Protein AF-A0A815YXI1-F1 (afdb_monomer)

InterPro domains:
  IPR007365 Transferrin receptor-like, dimerisation domain [PF04253] (1-47)
  IPR036757 Transferrin receptor-like, dimerisation domain superfamily [G3DSA:1.20.930.40] (1-48)
  IPR036757 Transferrin receptor-like, dimerisation domain superfamily [SSF47672] (1-47)

Foldseek 3Di:
DAAPVHRPPDDPQNQLVNCVVVVPPVSNVVSVVVVVVVVVVVVVVVDDPDPPPPDD

Nearest PDB structures (foldseek):
  7z47-assembly1_B  TM=6.969E-01  e=8.732E+00  Escherichia phage vB_EcoP_SU10

Structure (mmCIF, N/CA/C/O backbone):
data_AF-A0A815YXI1-F1
#
_entry.id   AF-A0A815YXI1-F1
#
loop_
_atom_site.group_PDB
_atom_site.id
_atom_site.type_symbol
_atom_site.label_atom_id
_atom_site.label_alt_id
_atom_site.label_comp_id
_atom_site.label_asym_id
_atom_site.label_entity_id
_atom_site.label_seq_id
_atom_site.pdbx_PDB_ins_code
_atom_site.Cartn_x
_atom_site.Cartn_y
_atom_site.Cartn_z
_at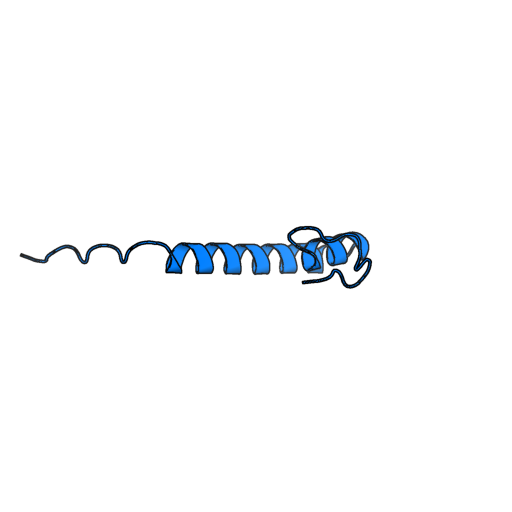om_site.occupancy
_atom_site.B_iso_or_equiv
_atom_site.auth_seq_id
_atom_site.auth_comp_id
_atom_site.auth_asym_id
_atom_site.auth_atom_id
_atom_site.pdbx_PDB_model_num
ATOM 1 N N . ALA A 1 1 ? 2.313 -8.290 4.563 1.00 72.31 1 ALA A N 1
ATOM 2 C CA . ALA A 1 1 ? 2.422 -9.164 3.374 1.00 72.31 1 ALA A CA 1
ATOM 3 C C . ALA A 1 1 ? 3.889 -9.235 2.947 1.00 72.31 1 ALA A C 1
ATOM 5 O O . ALA A 1 1 ? 4.608 -8.283 3.234 1.00 72.31 1 ALA A O 1
ATOM 6 N N . PRO A 1 2 ? 4.364 -10.330 2.333 1.00 75.25 2 PRO A N 1
ATOM 7 C CA . PRO A 1 2 ? 5.696 -10.351 1.731 1.00 75.25 2 PRO A CA 1
ATOM 8 C C . PRO A 1 2 ? 5.741 -9.418 0.509 1.00 75.25 2 PRO A C 1
ATOM 10 O O . PRO A 1 2 ? 4.740 -9.292 -0.195 1.00 75.25 2 PRO A O 1
ATOM 13 N N . SER A 1 3 ? 6.883 -8.772 0.260 1.00 75.81 3 SER A N 1
ATOM 14 C CA . SER A 1 3 ? 7.129 -8.046 -0.997 1.00 75.81 3 SER A CA 1
ATOM 15 C C . SER A 1 3 ? 7.182 -9.026 -2.172 1.00 75.81 3 SER A C 1
ATOM 17 O O . SER A 1 3 ? 7.645 -10.166 -2.025 1.00 75.81 3 SER A O 1
ATOM 19 N N . ARG A 1 4 ? 6.677 -8.600 -3.337 1.00 81.25 4 ARG A N 1
ATOM 20 C CA . ARG A 1 4 ? 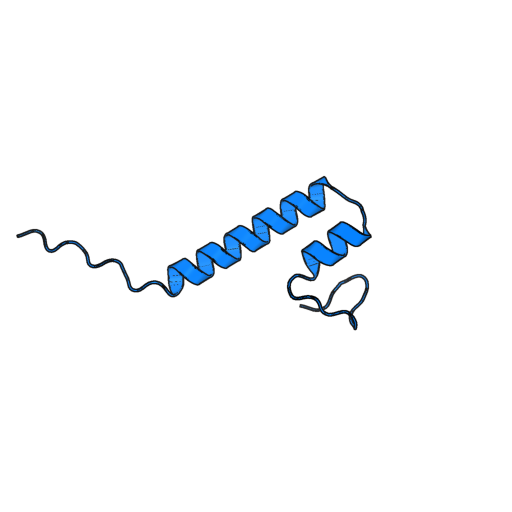6.698 -9.402 -4.567 1.00 81.25 4 ARG A CA 1
ATOM 21 C C . ARG A 1 4 ? 8.122 -9.561 -5.089 1.00 81.25 4 ARG A C 1
ATOM 23 O O . ARG A 1 4 ? 8.471 -10.640 -5.560 1.00 81.25 4 ARG A O 1
ATOM 30 N N . THR A 1 5 ? 8.915 -8.499 -5.016 1.00 77.62 5 THR A N 1
ATOM 31 C CA . THR A 1 5 ? 10.261 -8.413 -5.594 1.00 77.62 5 THR A CA 1
ATOM 32 C C . THR A 1 5 ? 11.343 -8.893 -4.628 1.00 77.62 5 THR A C 1
ATOM 34 O O . THR A 1 5 ? 12.302 -9.529 -5.061 1.00 77.62 5 THR A O 1
ATOM 37 N N . ASN A 1 6 ? 11.176 -8.691 -3.316 1.00 74.81 6 ASN A N 1
ATOM 38 C CA . ASN A 1 6 ? 12.106 -9.188 -2.305 1.00 74.81 6 ASN A CA 1
ATOM 39 C C . ASN A 1 6 ? 11.395 -9.620 -1.012 1.00 74.81 6 ASN A C 1
ATOM 41 O O . ASN A 1 6 ? 11.213 -8.848 -0.069 1.00 74.81 6 ASN A O 1
ATOM 45 N N . ARG A 1 7 ? 11.073 -10.916 -0.924 1.00 71.56 7 ARG A N 1
ATOM 46 C CA . ARG A 1 7 ? 10.365 -11.519 0.221 1.00 71.56 7 ARG A CA 1
ATOM 47 C C . ARG A 1 7 ? 11.111 -11.419 1.558 1.00 71.56 7 ARG A C 1
ATOM 49 O O . ARG A 1 7 ? 10.474 -11.568 2.597 1.00 71.56 7 ARG A O 1
ATOM 56 N N . TYR A 1 8 ? 12.420 -11.169 1.539 1.00 71.12 8 TYR A N 1
ATOM 57 C CA . TYR A 1 8 ? 13.267 -11.074 2.733 1.00 71.12 8 TYR A CA 1
ATOM 58 C C . TYR A 1 8 ? 13.494 -9.627 3.192 1.00 71.12 8 TYR A C 1
ATOM 60 O O . TYR A 1 8 ? 13.928 -9.399 4.317 1.00 71.12 8 TYR A O 1
ATOM 68 N N . ASN A 1 9 ? 13.150 -8.644 2.355 1.00 65.25 9 ASN A N 1
ATOM 69 C CA . ASN A 1 9 ? 13.191 -7.219 2.674 1.00 65.25 9 ASN A CA 1
ATOM 70 C C . ASN A 1 9 ? 11.774 -6.723 2.998 1.00 65.25 9 ASN A C 1
ATOM 72 O O . ASN A 1 9 ? 11.153 -5.971 2.246 1.00 65.25 9 ASN A O 1
ATOM 76 N N . ALA A 1 10 ? 11.214 -7.211 4.106 1.00 59.25 10 ALA A N 1
ATOM 77 C CA . ALA A 1 10 ? 9.855 -6.872 4.511 1.00 59.25 10 ALA A CA 1
ATOM 78 C C . ALA A 1 10 ? 9.795 -5.448 5.095 1.00 59.25 10 ALA A C 1
ATOM 80 O O . ALA A 1 10 ? 10.044 -5.230 6.279 1.00 59.25 10 ALA A O 1
ATOM 81 N N . ARG A 1 11 ? 9.445 -4.465 4.259 1.00 72.38 11 ARG A N 1
ATOM 82 C CA . ARG A 1 11 ? 9.068 -3.111 4.702 1.00 72.38 11 ARG A CA 1
ATOM 83 C C . ARG A 1 11 ? 7.582 -3.065 5.071 1.00 72.38 11 ARG A C 1
ATOM 85 O O . ARG A 1 11 ? 6.790 -3.842 4.545 1.00 72.38 11 ARG A O 1
ATOM 92 N N . GLY A 1 12 ? 7.192 -2.128 5.943 1.00 75.81 12 GLY A N 1
ATOM 93 C CA . GLY A 1 12 ? 5.814 -1.998 6.455 1.00 75.81 12 GLY A CA 1
ATOM 94 C C . GLY A 1 12 ? 4.724 -1.854 5.380 1.00 75.81 12 GLY A C 1
ATOM 95 O O . GLY A 1 12 ? 3.578 -2.217 5.627 1.00 75.81 12 GLY A O 1
ATOM 96 N N . PHE A 1 13 ? 5.089 -1.416 4.168 1.00 86.06 13 PHE A N 1
ATOM 97 C CA . PHE A 1 13 ? 4.200 -1.305 3.008 1.00 86.06 13 PHE A CA 1
ATOM 98 C C . PHE A 1 13 ? 4.862 -1.926 1.765 1.00 86.06 13 PHE A C 1
ATOM 100 O O . PHE A 1 13 ? 5.481 -1.217 0.962 1.00 86.06 13 PHE A O 1
ATOM 107 N N . PRO A 1 14 ? 4.780 -3.260 1.605 1.00 86.94 14 PRO A N 1
ATOM 108 C CA . PRO A 1 14 ? 5.461 -3.974 0.526 1.00 86.94 14 PRO A CA 1
ATOM 109 C C . PRO A 1 14 ? 4.985 -3.521 -0.858 1.00 86.94 14 PRO A C 1
ATOM 111 O O . PRO A 1 14 ? 5.810 -3.325 -1.733 1.00 86.94 14 PRO A O 1
ATOM 114 N N . THR A 1 15 ? 3.691 -3.241 -1.042 1.00 87.62 15 THR A N 1
ATOM 115 C CA . THR A 1 15 ? 3.141 -2.829 -2.346 1.00 87.62 15 THR A CA 1
ATOM 116 C C . THR A 1 15 ? 3.641 -1.460 -2.811 1.00 87.62 15 THR A C 1
ATOM 118 O O . THR A 1 15 ? 3.857 -1.263 -4.002 1.00 87.62 15 THR A O 1
ATOM 121 N N . ILE A 1 16 ? 3.877 -0.524 -1.883 1.00 87.94 16 ILE A N 1
ATOM 122 C CA . ILE A 1 16 ? 4.508 0.768 -2.191 1.00 87.94 16 ILE A CA 1
ATOM 123 C C . ILE A 1 16 ? 5.980 0.551 -2.554 1.00 87.94 16 ILE A C 1
ATOM 125 O O . ILE A 1 16 ? 6.472 1.141 -3.511 1.00 87.94 16 ILE A O 1
ATOM 129 N N . THR A 1 17 ? 6.675 -0.308 -1.806 1.00 86.75 17 THR A N 1
ATOM 130 C CA . THR A 1 17 ? 8.094 -0.613 -2.051 1.00 86.75 17 THR A CA 1
ATOM 131 C C . THR A 1 17 ? 8.280 -1.258 -3.427 1.00 86.75 17 THR A C 1
ATOM 133 O O . THR A 1 17 ? 9.109 -0.795 -4.203 1.00 86.75 17 THR A O 1
ATOM 136 N N . ASP A 1 18 ? 7.438 -2.235 -3.768 1.00 87.50 18 ASP A N 1
ATOM 137 C CA . ASP A 1 18 ? 7.429 -2.899 -5.072 1.00 87.50 18 ASP A CA 1
ATOM 138 C C . ASP A 1 18 ? 7.139 -1.894 -6.206 1.00 87.50 18 ASP A C 1
ATOM 140 O O . ASP A 1 18 ? 7.811 -1.901 -7.234 1.00 87.50 18 ASP A O 1
ATOM 144 N N . ALA A 1 19 ? 6.186 -0.972 -6.015 1.00 87.75 19 ALA A N 1
ATOM 145 C CA . ALA A 1 19 ? 5.872 0.055 -7.013 1.00 87.75 19 ALA A CA 1
ATOM 146 C C . ALA A 1 19 ? 7.030 1.051 -7.241 1.00 87.75 19 ALA A C 1
ATO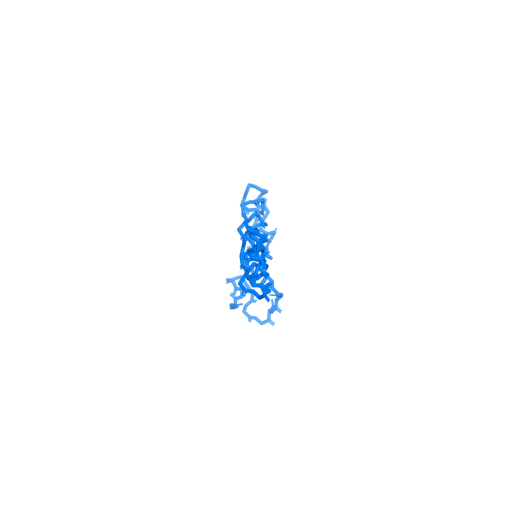M 148 O O . ALA A 1 19 ? 7.217 1.530 -8.363 1.00 87.75 19 ALA A O 1
ATOM 149 N N . ILE A 1 20 ? 7.808 1.354 -6.193 1.00 88.12 20 ILE A N 1
ATOM 150 C CA . ILE A 1 20 ? 9.024 2.178 -6.281 1.00 88.12 20 ILE A CA 1
ATOM 151 C C . ILE A 1 20 ? 10.119 1.442 -7.055 1.00 88.12 20 ILE A C 1
ATOM 153 O O . ILE A 1 20 ? 10.752 2.042 -7.926 1.00 88.12 20 ILE A O 1
ATOM 157 N N . GLU A 1 21 ? 10.333 0.157 -6.767 1.00 87.75 21 GLU A N 1
ATOM 158 C CA . GLU A 1 21 ? 11.312 -0.671 -7.481 1.00 87.75 21 GLU A CA 1
ATOM 159 C C . GLU A 1 21 ? 10.969 -0.794 -8.972 1.00 87.75 21 GLU A C 1
ATOM 161 O O . GLU A 1 21 ? 11.850 -0.636 -9.818 1.00 87.75 21 GLU A O 1
ATOM 166 N N . ASP A 1 22 ? 9.680 -0.933 -9.297 1.00 87.81 22 ASP A N 1
ATOM 167 C CA . ASP A 1 22 ? 9.161 -0.947 -10.671 1.00 87.81 22 ASP A CA 1
ATOM 168 C C . ASP A 1 22 ? 9.226 0.441 -11.366 1.00 87.81 22 ASP A C 1
ATOM 170 O O . ASP A 1 22 ? 8.885 0.557 -12.545 1.00 87.81 22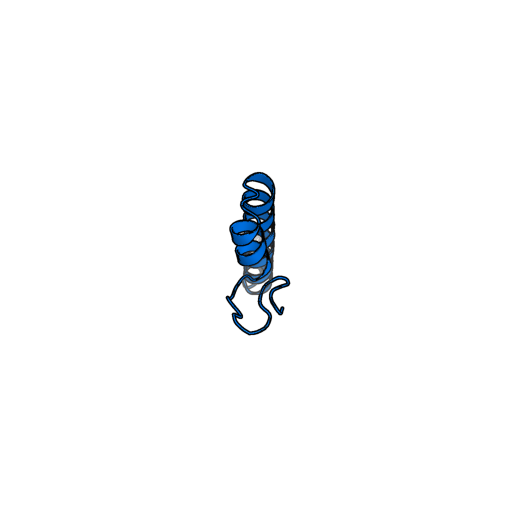 ASP A O 1
ATOM 174 N N . ARG A 1 23 ? 9.644 1.512 -10.664 1.00 86.88 23 ARG A N 1
ATOM 175 C CA . ARG A 1 23 ? 9.721 2.916 -11.143 1.00 86.88 23 ARG A CA 1
ATOM 176 C C . ARG A 1 23 ? 8.431 3.443 -11.791 1.00 86.88 23 ARG A C 1
ATOM 178 O O . ARG A 1 23 ? 8.464 4.364 -12.608 1.00 86.88 23 ARG A O 1
ATOM 185 N N . ASN A 1 24 ? 7.280 2.888 -11.418 1.00 89.56 24 ASN A N 1
ATOM 186 C CA . ASN A 1 24 ? 5.989 3.239 -12.000 1.00 89.56 24 ASN A CA 1
ATOM 187 C C . ASN A 1 24 ? 5.275 4.288 -11.134 1.00 89.56 24 ASN A C 1
ATOM 189 O O . ASN A 1 24 ? 4.579 3.949 -10.178 1.00 89.56 24 ASN A O 1
ATOM 193 N N . ILE A 1 25 ? 5.431 5.570 -11.483 1.00 84.81 25 ILE A N 1
ATOM 194 C CA . ILE A 1 25 ? 4.925 6.709 -10.693 1.00 84.81 25 ILE A CA 1
ATOM 195 C C . ILE A 1 25 ? 3.408 6.642 -10.467 1.00 84.81 25 ILE A C 1
ATOM 197 O O . ILE A 1 25 ? 2.946 6.880 -9.351 1.00 84.81 25 ILE A O 1
ATOM 201 N N . THR A 1 26 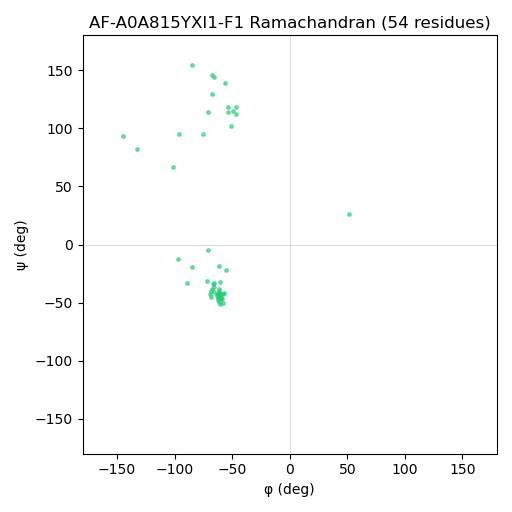? 2.631 6.274 -11.488 1.00 87.12 26 THR A N 1
ATOM 202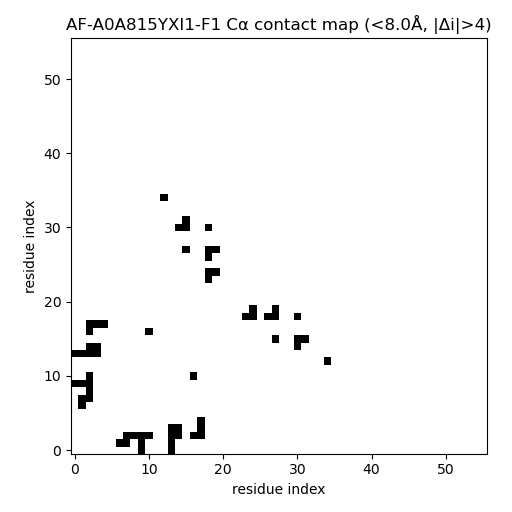 C CA . THR A 1 26 ? 1.171 6.142 -11.371 1.00 87.12 26 THR A CA 1
ATOM 203 C C . THR A 1 26 ? 0.792 5.055 -10.367 1.00 87.12 26 THR A C 1
ATOM 205 O O . THR A 1 26 ? -0.075 5.266 -9.520 1.00 87.12 26 THR A O 1
ATOM 208 N N . ASN A 1 27 ? 1.486 3.915 -10.405 1.00 90.31 27 ASN A N 1
ATOM 209 C CA . ASN A 1 27 ? 1.253 2.831 -9.455 1.00 90.31 27 ASN A CA 1
ATOM 210 C C . ASN A 1 27 ? 1.683 3.230 -8.032 1.00 90.31 27 ASN A C 1
ATOM 212 O O . ASN A 1 27 ? 0.970 2.941 -7.079 1.00 90.31 27 ASN A O 1
ATOM 216 N N . ILE A 1 28 ? 2.784 3.975 -7.868 1.00 90.38 28 ILE A N 1
ATOM 217 C CA . ILE A 1 28 ? 3.212 4.496 -6.555 1.00 90.38 28 ILE A CA 1
ATOM 218 C C . ILE A 1 28 ? 2.112 5.366 -5.934 1.00 90.38 28 ILE A C 1
ATOM 220 O O . ILE A 1 28 ? 1.732 5.143 -4.784 1.00 90.38 28 ILE A O 1
ATOM 224 N N . GLN A 1 29 ? 1.572 6.325 -6.692 1.00 92.25 29 GLN A N 1
ATOM 225 C CA . GLN A 1 29 ? 0.496 7.200 -6.215 1.00 92.25 29 GLN A CA 1
ATOM 226 C C . GLN A 1 29 ? -0.743 6.395 -5.816 1.00 92.25 29 GLN A C 1
ATOM 228 O O . GLN A 1 29 ? -1.277 6.590 -4.725 1.00 92.25 29 GLN A O 1
ATOM 233 N N . GLN A 1 30 ? -1.145 5.438 -6.655 1.00 94.69 30 GLN A N 1
ATOM 234 C CA . GLN A 1 30 ? -2.273 4.558 -6.367 1.00 94.69 30 GLN A CA 1
ATOM 235 C C . GLN A 1 30 ? -2.062 3.757 -5.073 1.00 94.69 30 GLN A C 1
ATOM 237 O O . GLN A 1 30 ? -2.959 3.709 -4.230 1.00 94.69 30 GLN A O 1
ATOM 242 N N . GLN A 1 31 ? -0.885 3.152 -4.879 1.00 93.38 31 GLN A N 1
ATOM 243 C CA . GLN A 1 31 ? -0.594 2.364 -3.677 1.00 93.38 31 GLN A CA 1
ATOM 244 C C . GLN A 1 31 ? -0.558 3.228 -2.411 1.00 93.38 31 GLN A C 1
ATOM 246 O O . GLN A 1 31 ? -1.046 2.789 -1.370 1.00 93.38 31 GLN A O 1
ATOM 251 N N . ILE A 1 32 ? -0.048 4.462 -2.491 1.00 93.25 32 ILE A N 1
ATOM 252 C CA . ILE A 1 32 ? -0.097 5.414 -1.372 1.00 93.25 32 ILE A CA 1
ATOM 253 C C . ILE A 1 32 ? -1.550 5.722 -1.006 1.00 93.25 32 ILE A C 1
ATOM 255 O O . ILE A 1 32 ? -1.916 5.578 0.158 1.00 93.25 32 ILE A O 1
ATOM 259 N N . SER A 1 33 ? -2.398 6.067 -1.980 1.00 95.12 33 SER A N 1
ATOM 260 C CA . SER A 1 33 ? -3.817 6.351 -1.723 1.00 95.12 33 SER A CA 1
ATOM 261 C C . SER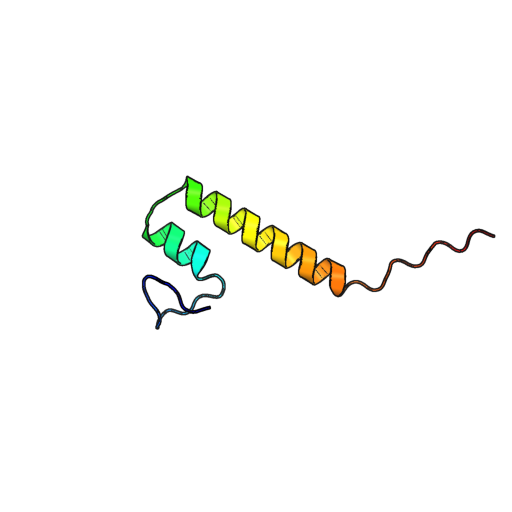 A 1 33 ? -4.543 5.168 -1.081 1.00 95.12 33 SER A C 1
ATOM 263 O O . SER A 1 33 ? -5.297 5.360 -0.126 1.00 95.12 33 SER A O 1
ATOM 265 N N . ILE A 1 34 ? -4.283 3.945 -1.557 1.00 94.44 34 ILE A N 1
ATOM 266 C CA . ILE A 1 34 ? -4.851 2.716 -0.984 1.00 94.44 34 ILE A CA 1
ATOM 267 C C . ILE A 1 34 ? -4.428 2.562 0.480 1.00 94.44 34 ILE A C 1
ATOM 269 O O . ILE A 1 34 ? -5.276 2.388 1.355 1.00 94.44 34 ILE A O 1
ATOM 273 N N . VAL A 1 35 ? -3.129 2.661 0.773 1.00 93.81 35 VAL A N 1
ATOM 274 C CA . VAL A 1 35 ? -2.611 2.529 2.143 1.00 93.81 35 VAL A CA 1
ATOM 275 C C . VAL A 1 35 ? -3.190 3.607 3.060 1.00 93.81 35 VAL A C 1
ATOM 277 O O . VAL A 1 35 ? -3.639 3.295 4.163 1.00 93.81 35 VAL A O 1
ATOM 280 N N . THR A 1 36 ? -3.251 4.858 2.601 1.00 95.00 36 THR A N 1
ATOM 281 C CA . THR A 1 36 ? -3.853 5.963 3.355 1.00 95.00 36 THR A CA 1
ATOM 282 C C . THR A 1 36 ? -5.323 5.697 3.672 1.00 95.00 36 THR A C 1
ATOM 284 O O . THR A 1 36 ? -5.742 5.935 4.805 1.00 95.00 36 THR A O 1
ATOM 287 N N . TYR A 1 37 ? -6.103 5.177 2.720 1.00 95.94 37 TYR A N 1
ATOM 288 C CA . TYR A 1 37 ? -7.506 4.819 2.940 1.00 95.94 37 TYR A CA 1
ATOM 289 C C . TYR A 1 37 ? -7.668 3.733 4.014 1.00 95.94 37 TYR A C 1
ATOM 291 O O . TYR A 1 37 ? -8.504 3.867 4.911 1.00 95.94 37 TYR A O 1
ATOM 299 N N . PHE A 1 38 ? -6.845 2.682 3.967 1.00 93.81 38 PHE A N 1
ATOM 300 C CA . PHE A 1 38 ? -6.895 1.607 4.960 1.00 93.81 38 PHE A CA 1
ATOM 301 C C . PHE A 1 38 ? -6.503 2.087 6.359 1.00 93.81 38 PHE A C 1
ATOM 303 O O . PHE A 1 38 ? -7.163 1.716 7.326 1.00 93.81 38 PHE A O 1
ATOM 310 N N . ILE A 1 39 ? -5.479 2.938 6.475 1.00 92.81 39 ILE A N 1
ATOM 311 C CA . ILE A 1 39 ? -5.075 3.517 7.765 1.00 92.81 39 ILE A CA 1
ATOM 312 C C . ILE A 1 39 ? -6.204 4.370 8.349 1.00 92.81 39 ILE A C 1
ATOM 314 O O . ILE A 1 39 ? -6.555 4.187 9.512 1.00 92.81 39 ILE A O 1
ATOM 318 N N . HIS A 1 40 ? -6.813 5.256 7.552 1.00 94.19 40 HIS A N 1
ATOM 319 C CA . HIS A 1 40 ? -7.949 6.059 8.016 1.00 94.19 40 HIS A CA 1
ATOM 320 C C . HIS A 1 40 ? -9.114 5.178 8.461 1.00 94.19 40 HIS A C 1
ATOM 322 O O . HIS A 1 40 ? -9.641 5.376 9.549 1.00 94.19 40 HIS A O 1
ATOM 328 N N . SER A 1 41 ? -9.461 4.165 7.666 1.00 92.94 41 SER A N 1
ATOM 329 C CA . SER A 1 41 ? -10.544 3.235 7.995 1.00 92.94 41 SER A CA 1
ATOM 330 C C . SER A 1 41 ? -10.267 2.470 9.293 1.00 92.94 41 SER A C 1
ATOM 332 O O . SER A 1 41 ? -11.153 2.343 10.134 1.00 92.94 41 SER A O 1
ATOM 334 N N . ALA A 1 42 ? -9.028 2.013 9.503 1.00 92.12 42 ALA A N 1
ATOM 335 C CA . ALA A 1 42 ? -8.623 1.345 10.738 1.00 92.12 42 ALA A CA 1
ATOM 336 C C . ALA A 1 42 ? -8.726 2.277 11.955 1.00 92.12 42 ALA A C 1
ATOM 338 O O . ALA A 1 42 ? -9.237 1.873 12.997 1.00 92.12 42 ALA A O 1
ATOM 339 N N . ILE A 1 43 ? -8.296 3.535 11.818 1.00 92.56 43 ILE A N 1
ATOM 340 C CA . ILE A 1 43 ? -8.430 4.544 12.877 1.00 92.56 43 ILE A CA 1
ATOM 341 C C . ILE A 1 43 ? -9.908 4.807 13.183 1.00 92.56 43 ILE A C 1
ATOM 343 O O . ILE A 1 43 ? -10.280 4.836 14.352 1.00 92.56 43 ILE A O 1
ATOM 347 N N . SER A 1 44 ? -10.762 4.946 12.166 1.00 88.12 44 SER A N 1
ATOM 348 C CA . SER A 1 44 ? -12.198 5.188 12.351 1.00 88.12 44 SER A CA 1
ATOM 349 C C . SER A 1 44 ? -12.908 4.066 13.111 1.00 88.12 44 SER A C 1
ATOM 351 O O . SER A 1 44 ? -13.834 4.349 13.862 1.00 88.12 44 SER A O 1
ATOM 353 N N . VAL A 1 45 ? -12.469 2.812 12.967 1.00 90.12 45 VAL A N 1
ATOM 354 C CA . VAL A 1 45 ? -13.003 1.677 13.747 1.00 90.12 45 VAL A CA 1
ATOM 355 C C . VAL A 1 45 ? -12.552 1.722 15.213 1.00 90.12 45 VAL A C 1
ATOM 357 O O . VAL A 1 45 ? -13.278 1.269 16.094 1.00 90.12 45 VAL A O 1
ATOM 360 N N . LEU A 1 46 ? -11.361 2.259 15.486 1.00 86.88 46 LEU A N 1
ATOM 361 C CA . LEU A 1 46 ? -10.803 2.360 16.840 1.00 86.88 46 LEU A CA 1
ATOM 362 C C . LEU A 1 46 ? -11.285 3.599 17.602 1.00 86.88 46 LEU A C 1
ATOM 364 O O . LEU A 1 46 ? -11.172 3.646 18.829 1.00 86.88 46 LEU A O 1
ATOM 368 N N . GLN A 1 47 ? -11.795 4.613 16.902 1.00 78.94 47 GLN A N 1
ATOM 369 C CA . GLN A 1 47 ? -12.372 5.784 17.544 1.00 78.94 47 GLN A CA 1
ATOM 370 C C . GLN A 1 47 ? -13.656 5.379 18.280 1.00 78.94 47 GLN A C 1
ATOM 372 O O . GLN A 1 47 ? -14.522 4.732 17.687 1.00 78.94 47 GLN A O 1
ATOM 377 N N . PRO A 1 48 ? -13.808 5.742 19.568 1.00 70.25 48 PRO A N 1
ATOM 378 C CA . PRO A 1 48 ? -15.062 5.510 20.264 1.00 70.25 48 PRO A CA 1
ATOM 379 C C . PRO A 1 48 ? -16.186 6.190 19.473 1.00 70.25 48 PRO A C 1
ATOM 381 O O . PRO A 1 48 ? -15.974 7.303 18.982 1.00 70.25 48 PRO A O 1
ATOM 384 N N . PRO A 1 49 ? -17.363 5.551 19.333 1.00 72.06 49 PRO A N 1
ATOM 385 C CA . PRO A 1 49 ? -18.471 6.140 18.601 1.00 72.06 49 PRO A CA 1
ATOM 386 C C . PRO A 1 49 ? -18.730 7.522 19.191 1.00 72.06 49 PRO A C 1
ATOM 388 O O . PRO A 1 49 ? -18.983 7.645 20.394 1.00 72.06 49 PRO A O 1
ATOM 391 N N . ASN A 1 50 ? -18.577 8.559 18.359 1.00 65.19 50 ASN A N 1
ATOM 392 C CA . ASN A 1 50 ? -18.828 9.938 18.756 1.00 65.19 50 ASN A CA 1
ATOM 393 C C . ASN A 1 50 ? -20.165 9.960 19.490 1.00 65.19 50 ASN A C 1
ATOM 395 O O . ASN A 1 50 ? -21.177 9.551 18.917 1.00 65.19 50 ASN A O 1
ATOM 399 N N . LYS A 1 51 ? -20.141 10.358 20.772 1.00 51.69 51 LYS A N 1
ATOM 400 C CA . LYS A 1 51 ? -21.337 10.475 21.607 1.00 51.69 51 LYS A CA 1
ATOM 401 C C . LYS A 1 51 ? -22.371 11.222 20.776 1.00 51.69 51 LYS A C 1
ATOM 403 O O . LYS A 1 51 ? -22.156 12.394 20.466 1.00 51.69 51 LYS A O 1
ATOM 408 N N . ILE A 1 52 ? -23.448 10.535 20.392 1.00 61.41 52 ILE A N 1
ATOM 409 C CA . ILE A 1 52 ? -24.649 11.181 19.874 1.00 61.41 52 ILE A CA 1
ATOM 410 C C . ILE A 1 52 ? -24.941 12.280 20.890 1.00 61.41 52 ILE A C 1
ATOM 412 O O . ILE A 1 52 ? -25.107 11.990 22.077 1.00 61.41 52 ILE A O 1
ATOM 416 N N . GLN A 1 53 ? -24.844 13.538 20.457 1.00 50.97 53 GLN A N 1
ATOM 417 C CA . GLN A 1 53 ? -25.189 14.670 21.298 1.00 50.97 53 GLN A CA 1
ATOM 418 C C . GLN A 1 53 ? -26.606 14.401 21.786 1.00 50.97 53 GLN A C 1
ATOM 420 O O . GLN A 1 53 ? -27.519 14.277 20.974 1.00 50.97 53 GLN A O 1
ATOM 425 N N . SER A 1 54 ? -26.738 14.193 23.096 1.00 46.53 54 SER A N 1
ATOM 426 C CA . SER A 1 54 ? -28.009 14.027 23.785 1.00 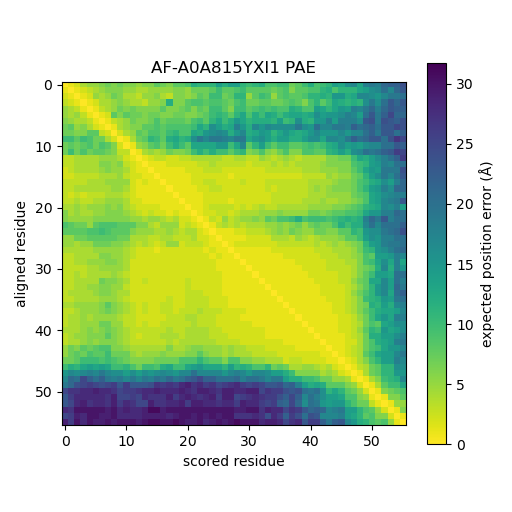46.53 54 SER A CA 1
ATOM 427 C C . SER A 1 54 ? -28.895 15.197 23.379 1.00 46.53 54 SER A C 1
ATOM 429 O O . SER A 1 54 ? -28.676 16.315 23.842 1.00 46.53 54 SER A O 1
ATOM 431 N N . ILE A 1 55 ? -29.832 14.959 22.465 1.00 59.56 55 ILE A N 1
ATOM 432 C CA . ILE A 1 55 ? -30.877 15.927 22.165 1.00 59.56 55 ILE A CA 1
ATOM 433 C C . ILE A 1 55 ? -31.772 15.903 23.402 1.00 59.56 55 ILE A C 1
ATOM 435 O O . ILE A 1 55 ? -32.300 14.848 23.759 1.00 59.56 55 ILE A O 1
ATOM 439 N N . LEU A 1 5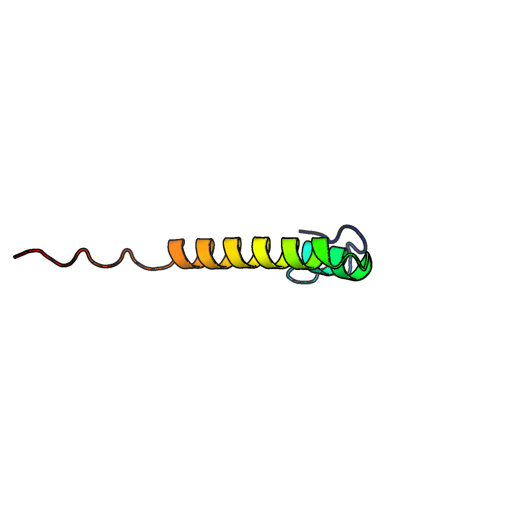6 ? -31.770 17.038 24.101 1.00 48.75 56 LEU A N 1
ATOM 440 C CA . LEU A 1 56 ? -32.622 17.358 25.244 1.00 48.75 56 LEU A CA 1
ATOM 441 C C . LEU A 1 56 ? -34.099 17.103 24.936 1.00 48.75 56 LEU A C 1
ATOM 443 O O . LEU A 1 56 ? -34.514 17.410 23.794 1.00 48.75 56 LEU A O 1
#

Secondary structure (DSSP, 8-state):
---SS-TTS--S-HHHHHHHHTT-HHHHHHHHHHHHHHHHHHHHHHSPPP------

Sequence (56 aa):
APSRTNRYNARGFPTITDAIEDRNITNIQQQISIVTYFIHSAISVLQPPNKIQSIL

Mean predicted aligned error: 8.69 Å

Organism: NCBI:txid433720

pLDDT: mean 81.29, std 13.26, range [46.53, 95.94]

Radius of gyration: 17.21 Å; Cα contacts (8 Å, |Δi|>4): 31; chains: 1; bounding box: 46×29×37 Å

Solvent-accessible surface area (backbone atoms only — not comparable to full-atom values): 3423 Å² total; per-residue (Å²): 117,69,20,88,85,41,63,86,64,66,50,101,53,24,69,40,52,44,23,55,74,68,67,36,65,70,54,29,54,50,39,48,53,52,52,53,51,52,52,53,52,55,50,60,71,70,48,74,79,75,74,75,75,80,78,126